Protein AF-A0A6M0AEL2-F1 (afdb_monomer)

Sequence (78 aa):
VTEAFKDHLVTAGYEPSYGARPLRRAIMSLLEDSLAEAMLSGQIQEGDTAIVDVDDHGQVTVLSANAQKRLLQPVGVC

pLDDT: mean 80.22, std 12.3, range [41.88, 90.69]

Nearest PDB structures (foldseek):
  4lja-assembly1_A  TM=9.141E-01  e=8.859E-06  Thermus thermophilus HB8
  4lj9-assembly1_A  TM=9.114E-01  e=1.718E-05  Thermus thermophilus HB8
  6azy-assembly1_A  TM=8.333E-01  e=1.746E-04  Calcarisporiella thermophila
  6uqe-assembly1_F  TM=8.653E-01  e=7.017E-04  Escherichia coli K-12
  6d00-assembly1_3  TM=8.138E-01  e=5.038E-04  Calcarisporiella thermophila

Radius of gyration: 15.82 Å; Cα contacts (8 Å, |Δi|>4): 86; chains: 1; bounding box: 32×20×50 Å

Mean predicted aligned error: 8.68 Å

Structure (mmCIF, N/CA/C/O backbone):
data_AF-A0A6M0AEL2-F1
#
_entry.id   AF-A0A6M0AEL2-F1
#
loop_
_atom_site.group_PDB
_atom_site.id
_atom_site.type_symbol
_atom_site.label_atom_id
_atom_site.label_alt_id
_atom_site.label_comp_id
_atom_site.label_asym_id
_atom_site.label_entity_id
_atom_site.label_seq_id
_atom_site.pdbx_PDB_ins_code
_atom_site.Cartn_x
_atom_site.Cartn_y
_atom_site.Cartn_z
_atom_site.occupancy
_atom_site.B_iso_or_equiv
_atom_site.auth_seq_id
_atom_site.auth_comp_id
_atom_site.auth_asym_id
_atom_site.auth_atom_id
_atom_site.pdbx_PDB_model_num
ATOM 1 N N . VAL A 1 1 ? -1.523 -7.465 3.533 1.00 83.31 1 VAL A N 1
ATOM 2 C CA . VAL A 1 1 ? -1.278 -7.031 2.141 1.00 83.31 1 VAL A CA 1
ATOM 3 C C . VAL A 1 1 ? -1.571 -8.189 1.216 1.00 83.31 1 VAL A C 1
ATOM 5 O O . VAL A 1 1 ? -1.125 -9.296 1.506 1.00 83.31 1 VAL A O 1
ATOM 8 N N . THR A 1 2 ? -2.355 -7.953 0.174 1.00 89.69 2 THR A N 1
ATOM 9 C CA . THR A 1 2 ? -2.686 -8.949 -0.854 1.00 89.69 2 THR A CA 1
ATOM 10 C C . THR A 1 2 ? -1.608 -9.016 -1.936 1.00 89.69 2 THR A C 1
ATOM 12 O O . THR A 1 2 ? -0.735 -8.147 -2.012 1.00 89.69 2 THR A O 1
ATOM 15 N N . GLU A 1 3 ? -1.649 -10.058 -2.770 1.00 89.00 3 GLU A N 1
ATOM 16 C CA . GLU A 1 3 ? -0.753 -10.168 -3.930 1.00 89.00 3 GLU A CA 1
ATOM 17 C C . GLU A 1 3 ? -1.057 -9.089 -4.980 1.00 89.00 3 GLU A C 1
ATOM 19 O O . GLU A 1 3 ? -0.130 -8.461 -5.481 1.00 89.00 3 GLU A O 1
ATOM 24 N N . ALA A 1 4 ? -2.336 -8.771 -5.218 1.00 88.56 4 ALA A N 1
ATOM 25 C CA . ALA A 1 4 ? -2.743 -7.718 -6.155 1.00 88.56 4 ALA A CA 1
ATOM 26 C C . ALA A 1 4 ? -2.119 -6.354 -5.808 1.00 88.56 4 ALA A C 1
ATOM 28 O O . ALA A 1 4 ? -1.606 -5.647 -6.677 1.00 88.56 4 ALA A O 1
ATOM 29 N N . PHE A 1 5 ? -2.072 -6.014 -4.518 1.00 88.69 5 PHE A N 1
ATOM 30 C CA . PHE A 1 5 ? -1.411 -4.799 -4.052 1.00 88.69 5 PHE A CA 1
ATOM 31 C C . PHE A 1 5 ? 0.112 -4.823 -4.274 1.00 88.69 5 PHE A C 1
ATOM 33 O O . PHE A 1 5 ? 0.703 -3.798 -4.618 1.00 88.69 5 PHE A O 1
ATOM 40 N N . LYS A 1 6 ? 0.769 -5.979 -4.108 1.00 87.62 6 LYS A N 1
ATOM 41 C C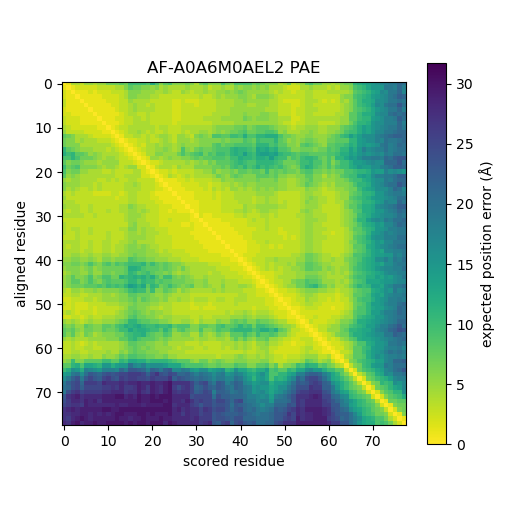A . LYS A 1 6 ? 2.210 -6.111 -4.392 1.00 87.62 6 LYS A CA 1
ATOM 42 C C . LYS A 1 6 ? 2.504 -5.902 -5.873 1.00 87.62 6 LYS A C 1
ATOM 44 O O . LYS A 1 6 ? 3.435 -5.170 -6.197 1.00 87.62 6 LYS A O 1
ATOM 49 N N . ASP A 1 7 ? 1.703 -6.493 -6.752 1.00 88.50 7 ASP A N 1
ATOM 50 C CA . ASP A 1 7 ? 1.860 -6.342 -8.200 1.00 88.50 7 ASP A CA 1
ATOM 51 C C . ASP A 1 7 ? 1.629 -4.891 -8.636 1.00 88.50 7 ASP A C 1
ATOM 53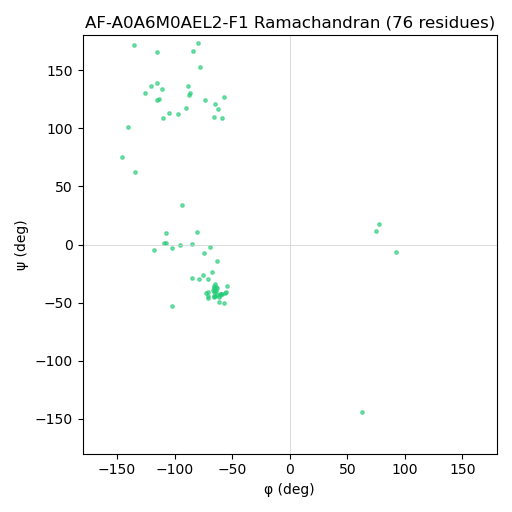 O O . ASP A 1 7 ? 2.389 -4.342 -9.443 1.00 88.50 7 ASP A O 1
ATOM 57 N N . HIS A 1 8 ? 0.641 -4.226 -8.033 1.00 88.00 8 HIS A N 1
ATOM 58 C CA . HIS A 1 8 ? 0.406 -2.803 -8.241 1.00 88.00 8 HIS A CA 1
ATOM 59 C C . HIS A 1 8 ? 1.602 -1.952 -7.788 1.00 88.00 8 HIS A C 1
ATOM 61 O O . HIS A 1 8 ? 2.066 -1.094 -8.537 1.00 88.00 8 HIS A O 1
ATOM 67 N N . LEU A 1 9 ? 2.170 -2.231 -6.610 1.00 87.12 9 LEU A N 1
ATOM 68 C CA . LEU A 1 9 ? 3.364 -1.543 -6.111 1.00 87.12 9 LEU A CA 1
ATOM 69 C C . LEU A 1 9 ? 4.573 -1.718 -7.029 1.00 87.12 9 LEU A C 1
ATOM 71 O O . LEU A 1 9 ? 5.301 -0.756 -7.269 1.00 87.12 9 LEU A O 1
ATOM 75 N N . VAL A 1 10 ? 4.800 -2.930 -7.538 1.00 87.12 10 VAL A N 1
ATOM 76 C CA . VAL A 1 10 ? 5.892 -3.197 -8.481 1.00 87.12 10 VAL A CA 1
ATOM 77 C C . VAL A 1 10 ? 5.669 -2.414 -9.769 1.00 87.12 10 VAL A C 1
ATOM 79 O O . VAL A 1 10 ? 6.596 -1.770 -10.247 1.00 87.12 10 VAL A O 1
ATOM 82 N N . THR A 1 11 ? 4.444 -2.393 -10.289 1.00 84.56 11 THR A N 1
ATOM 83 C CA . THR A 1 11 ? 4.108 -1.660 -11.517 1.00 84.56 11 THR A CA 1
ATOM 84 C C . THR A 1 11 ? 4.259 -0.145 -11.342 1.00 84.56 11 THR A C 1
ATOM 86 O O . THR A 1 11 ? 4.781 0.525 -12.229 1.00 84.56 11 THR A O 1
ATOM 89 N N . ALA A 1 12 ? 3.857 0.398 -10.190 1.00 83.50 12 ALA A N 1
ATOM 90 C CA . ALA A 1 12 ? 3.936 1.828 -9.892 1.00 83.50 12 ALA A CA 1
ATOM 91 C C . ALA A 1 12 ? 5.348 2.298 -9.495 1.00 83.50 12 ALA A C 1
ATOM 93 O O . ALA A 1 12 ? 5.703 3.455 -9.706 1.00 83.50 12 ALA A O 1
ATOM 94 N N . GLY A 1 13 ? 6.152 1.424 -8.885 1.00 82.19 13 GLY A N 1
ATOM 95 C CA . GLY A 1 13 ? 7.448 1.764 -8.294 1.00 82.19 13 GLY A CA 1
ATOM 96 C C . GLY A 1 13 ? 8.673 1.255 -9.057 1.00 82.19 13 GLY A C 1
ATOM 97 O O . GLY A 1 13 ? 9.801 1.462 -8.596 1.00 82.19 13 GLY A O 1
ATOM 98 N N . TYR A 1 14 ? 8.485 0.573 -10.187 1.00 83.62 14 TYR A N 1
ATOM 99 C CA . TYR A 1 14 ? 9.571 0.080 -11.030 1.00 83.62 14 TYR A CA 1
ATOM 100 C C . TYR A 1 14 ? 9.715 0.930 -12.293 1.00 83.62 14 TYR A C 1
ATOM 102 O O . TYR A 1 14 ? 8.880 0.889 -13.193 1.00 83.62 14 TYR A O 1
ATOM 110 N N . GLU A 1 15 ? 10.830 1.652 -12.396 1.00 83.25 15 GLU A N 1
ATOM 111 C CA . GLU A 1 15 ? 11.204 2.363 -13.618 1.00 83.25 15 GLU A CA 1
ATOM 112 C C . GLU A 1 15 ? 12.463 1.729 -14.219 1.00 83.25 15 GLU A C 1
ATOM 114 O O . GLU A 1 15 ? 13.490 1.680 -13.538 1.00 83.25 15 GLU A O 1
ATOM 119 N N . PRO A 1 16 ? 12.460 1.301 -15.496 1.00 83.06 16 PRO A N 1
ATOM 120 C CA . PRO A 1 16 ? 13.615 0.649 -16.120 1.00 83.06 16 PRO A CA 1
ATOM 121 C C . PRO A 1 16 ? 14.914 1.463 -16.025 1.00 83.06 16 PRO A C 1
ATOM 123 O O . PRO A 1 16 ? 15.990 0.903 -15.830 1.00 83.06 16 PRO A O 1
ATOM 126 N N . SER A 1 17 ? 14.809 2.791 -16.109 1.00 86.69 17 SER A N 1
ATOM 127 C CA . SER A 1 17 ? 15.947 3.715 -16.037 1.00 86.69 17 SER A CA 1
ATOM 128 C C . SER A 1 17 ? 16.508 3.895 -14.620 1.00 86.69 17 SER A C 1
ATOM 130 O O . SER A 1 17 ? 17.683 4.221 -14.464 1.00 86.69 17 SER A O 1
ATOM 132 N N . TYR A 1 18 ? 15.688 3.692 -13.582 1.00 81.56 18 TYR A N 1
ATOM 133 C CA . TYR A 1 18 ? 16.036 3.971 -12.179 1.00 81.56 18 TYR A CA 1
ATOM 134 C C . TYR A 1 18 ? 16.029 2.722 -11.279 1.00 81.56 18 TYR A C 1
ATOM 136 O O . TYR A 1 18 ? 16.408 2.798 -10.104 1.00 81.56 18 TYR A O 1
ATOM 144 N N . GLY A 1 19 ? 15.634 1.567 -11.816 1.00 84.00 19 GLY A N 1
ATOM 145 C CA . GLY A 1 19 ? 15.453 0.319 -11.084 1.00 84.00 19 GLY A CA 1
A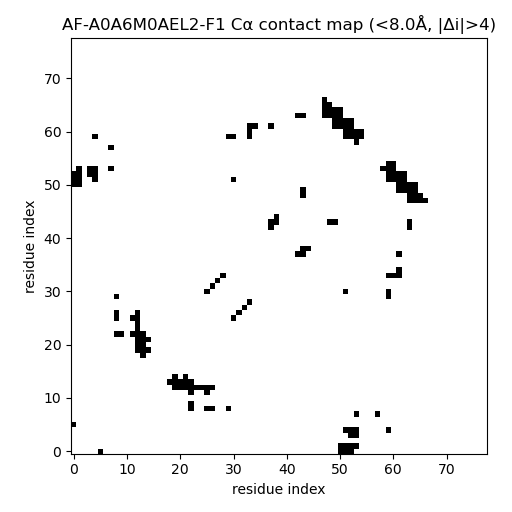TOM 146 C C . GLY A 1 19 ? 14.357 0.428 -10.022 1.00 84.00 19 GLY A C 1
ATOM 147 O O . GLY A 1 19 ? 13.372 1.137 -10.185 1.00 84.00 19 GLY A O 1
ATOM 148 N N . ALA A 1 20 ? 14.555 -0.246 -8.887 1.00 85.19 20 ALA A N 1
ATOM 149 C CA . ALA A 1 20 ? 13.622 -0.235 -7.755 1.00 85.19 20 ALA A CA 1
ATOM 150 C C . ALA A 1 20 ? 13.751 1.005 -6.842 1.00 85.19 20 ALA A C 1
ATOM 152 O O . ALA A 1 20 ? 13.205 1.025 -5.740 1.00 85.19 20 ALA A O 1
ATOM 153 N N . ARG A 1 21 ? 14.498 2.046 -7.241 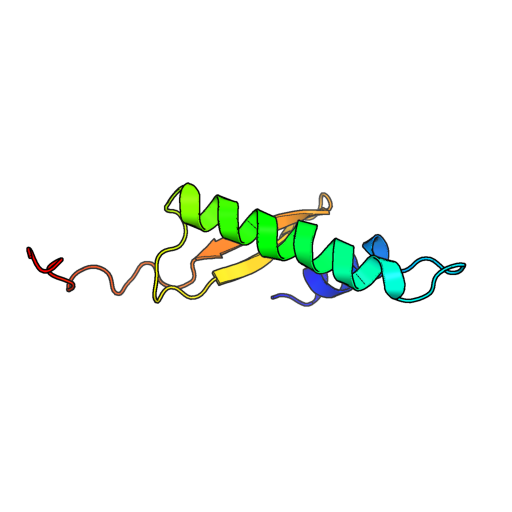1.00 85.62 21 ARG A N 1
ATOM 154 C CA . ARG A 1 21 ? 14.617 3.281 -6.441 1.00 85.62 21 ARG A CA 1
ATOM 155 C C . ARG A 1 21 ? 13.263 3.966 -6.189 1.00 85.62 21 ARG A C 1
ATOM 157 O O . ARG A 1 21 ? 13.045 4.372 -5.043 1.00 85.62 21 ARG A O 1
ATOM 164 N N . PRO A 1 22 ? 12.351 4.070 -7.176 1.00 86.12 22 PRO A N 1
ATOM 165 C CA . PRO A 1 22 ? 11.026 4.647 -6.955 1.00 86.12 22 PRO A CA 1
ATOM 166 C C . PRO A 1 22 ? 10.146 3.777 -6.044 1.00 86.12 22 PRO A C 1
ATOM 168 O O . PRO A 1 22 ? 9.288 4.308 -5.343 1.00 86.12 22 PRO A O 1
ATOM 171 N N . LEU A 1 23 ? 10.412 2.468 -5.948 1.00 86.62 23 LEU A N 1
ATOM 172 C CA . LEU A 1 23 ? 9.618 1.508 -5.169 1.00 86.62 23 LEU A CA 1
ATOM 173 C C . LEU A 1 23 ? 9.470 1.912 -3.702 1.00 86.62 23 LEU A C 1
ATOM 175 O O . LEU A 1 23 ? 8.386 1.831 -3.137 1.00 86.62 23 LEU A O 1
ATOM 179 N N . ARG A 1 24 ? 10.541 2.420 -3.082 1.00 85.75 24 ARG A N 1
ATOM 180 C CA . ARG A 1 24 ? 10.477 2.890 -1.691 1.00 85.75 24 ARG A CA 1
ATOM 181 C C . ARG A 1 24 ? 9.514 4.070 -1.526 1.00 85.75 24 ARG A C 1
ATOM 183 O O . ARG A 1 24 ? 8.853 4.172 -0.499 1.00 85.75 24 ARG A O 1
ATOM 190 N N . ARG A 1 25 ? 9.465 4.980 -2.504 1.00 87.69 25 ARG A N 1
ATOM 191 C CA . ARG A 1 25 ? 8.530 6.115 -2.493 1.00 87.69 25 ARG A CA 1
ATOM 192 C C . ARG A 1 25 ? 7.100 5.647 -2.733 1.00 87.69 25 ARG A C 1
ATOM 194 O O . ARG A 1 25 ? 6.218 6.109 -2.023 1.00 87.69 25 ARG A O 1
ATOM 201 N N . ALA A 1 26 ? 6.900 4.705 -3.654 1.00 88.12 26 A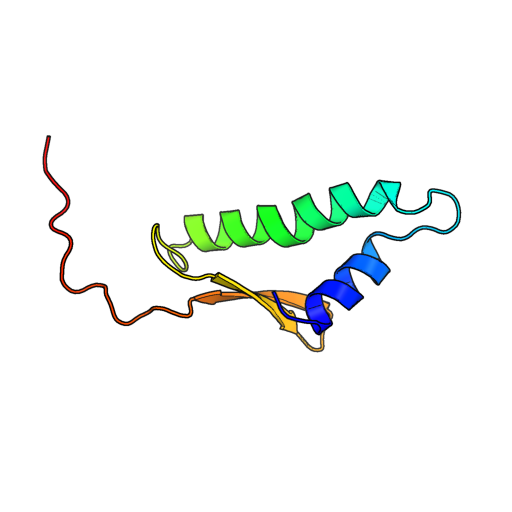LA A N 1
ATOM 202 C CA . ALA A 1 26 ? 5.597 4.098 -3.900 1.00 88.12 26 ALA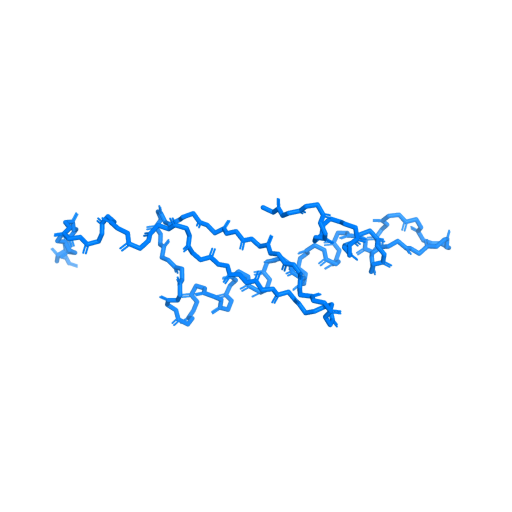 A CA 1
ATOM 203 C C . ALA A 1 26 ? 5.054 3.396 -2.645 1.00 88.12 26 ALA A C 1
ATOM 205 O O . ALA A 1 26 ? 3.900 3.597 -2.304 1.00 88.12 26 ALA A O 1
ATOM 206 N N . ILE A 1 27 ? 5.889 2.656 -1.904 1.00 87.88 27 ILE A N 1
ATOM 207 C CA . ILE A 1 27 ? 5.480 2.033 -0.634 1.00 87.88 27 ILE A CA 1
ATOM 208 C C . ILE A 1 27 ? 5.068 3.093 0.387 1.00 87.88 27 ILE A C 1
ATOM 210 O O . ILE A 1 27 ? 3.993 2.977 0.958 1.00 87.88 27 ILE A O 1
ATOM 214 N N . MET A 1 28 ? 5.882 4.130 0.604 1.00 87.94 28 MET A N 1
ATOM 215 C CA . MET A 1 28 ? 5.504 5.196 1.538 1.00 87.94 28 MET A CA 1
ATOM 216 C C . MET A 1 28 ? 4.168 5.830 1.144 1.00 87.94 28 MET A C 1
ATOM 218 O O . MET A 1 28 ? 3.262 5.897 1.961 1.00 87.94 28 MET A O 1
ATOM 222 N N . SER A 1 29 ? 4.015 6.231 -0.117 1.00 88.38 29 SER A N 1
ATOM 223 C CA . SER A 1 29 ? 2.814 6.963 -0.509 1.00 88.38 29 SER A CA 1
ATOM 224 C C . SER A 1 29 ? 1.565 6.083 -0.582 1.00 88.38 29 SER A C 1
ATOM 226 O O . SER A 1 29 ? 0.507 6.474 -0.119 1.00 88.38 29 SER A O 1
ATOM 228 N N . LEU A 1 30 ? 1.667 4.872 -1.127 1.00 87.75 30 LEU A N 1
ATOM 229 C CA . LEU A 1 30 ? 0.501 4.006 -1.318 1.00 87.75 30 LEU A CA 1
ATOM 230 C C . LEU A 1 30 ? 0.150 3.189 -0.075 1.00 87.75 30 LEU A C 1
ATOM 232 O O . LEU A 1 30 ? -1.001 2.811 0.091 1.00 87.75 30 LEU A O 1
ATOM 236 N N . LEU A 1 31 ? 1.123 2.860 0.777 1.00 87.62 31 LEU A N 1
ATOM 237 C CA . LEU A 1 31 ? 0.873 2.063 1.976 1.00 87.62 31 LEU A CA 1
ATOM 238 C C . LEU A 1 31 ? 0.831 2.928 3.234 1.00 87.62 31 LEU A C 1
ATOM 240 O O . LEU A 1 31 ? -0.136 2.824 3.982 1.00 87.62 31 LEU A O 1
ATOM 244 N N . GLU A 1 32 ? 1.853 3.751 3.490 1.00 89.31 32 GLU A N 1
ATOM 245 C CA . GLU A 1 32 ? 1.922 4.528 4.738 1.00 89.31 32 GLU A CA 1
ATOM 246 C C . GLU A 1 32 ? 0.882 5.654 4.760 1.00 89.31 32 GLU A C 1
ATOM 248 O O . GLU A 1 32 ? 0.182 5.777 5.765 1.00 89.31 32 GLU A O 1
ATOM 253 N N . ASP A 1 33 ? 0.710 6.413 3.668 1.00 90.69 33 ASP A N 1
ATOM 254 C CA . ASP A 1 33 ? -0.281 7.503 3.643 1.00 90.69 33 ASP A CA 1
ATOM 255 C C . ASP A 1 33 ? -1.715 6.950 3.757 1.00 90.69 33 ASP A C 1
ATOM 257 O O . ASP A 1 33 ? -2.503 7.442 4.565 1.00 90.69 33 ASP A O 1
ATOM 261 N N . SER A 1 34 ? -2.047 5.874 3.029 1.00 88.44 34 SER A N 1
ATOM 262 C CA . SER A 1 34 ? -3.373 5.238 3.107 1.00 88.44 34 SER A CA 1
ATOM 263 C C . SER A 1 34 ? -3.663 4.637 4.485 1.00 88.44 34 SER A C 1
ATOM 265 O O . SER A 1 34 ? -4.791 4.718 4.974 1.00 88.44 34 SER A O 1
ATOM 267 N N . LEU A 1 35 ? -2.655 4.064 5.153 1.00 87.94 35 LEU A N 1
ATOM 268 C CA . LEU A 1 35 ? -2.786 3.622 6.543 1.00 87.94 35 LEU A CA 1
ATOM 269 C C . LEU A 1 35 ? -2.999 4.802 7.491 1.00 87.94 35 LEU A C 1
ATOM 271 O O . LEU A 1 35 ? -3.875 4.729 8.350 1.00 87.94 35 LEU A O 1
ATOM 275 N N . ALA A 1 36 ? -2.234 5.882 7.333 1.00 89.38 36 ALA A N 1
ATOM 276 C CA . ALA A 1 36 ? -2.368 7.072 8.162 1.00 89.38 36 ALA A CA 1
ATOM 277 C C . ALA A 1 36 ? -3.771 7.681 8.036 1.00 89.38 36 ALA A C 1
ATOM 279 O O . ALA A 1 36 ? -4.393 8.005 9.046 1.00 89.38 36 ALA A O 1
ATOM 280 N N . GLU A 1 37 ? -4.316 7.771 6.824 1.00 89.00 37 GLU A N 1
ATOM 281 C CA . GLU A 1 37 ? -5.675 8.262 6.590 1.00 89.00 37 GLU A CA 1
ATOM 282 C C . GLU A 1 37 ? -6.745 7.335 7.191 1.00 89.00 37 GLU A C 1
ATOM 284 O O . GLU A 1 37 ? -7.689 7.799 7.838 1.00 89.00 37 GLU A O 1
ATOM 289 N N . ALA A 1 38 ? -6.575 6.016 7.075 1.00 86.38 38 ALA A N 1
ATOM 290 C CA . ALA A 1 38 ? -7.472 5.043 7.698 1.00 86.38 38 ALA A CA 1
ATOM 291 C C . ALA A 1 38 ? -7.430 5.098 9.241 1.00 86.38 38 ALA A C 1
ATOM 293 O O . ALA A 1 38 ? -8.452 4.912 9.906 1.00 86.38 38 ALA A O 1
ATOM 294 N N . MET A 1 39 ? -6.268 5.403 9.825 1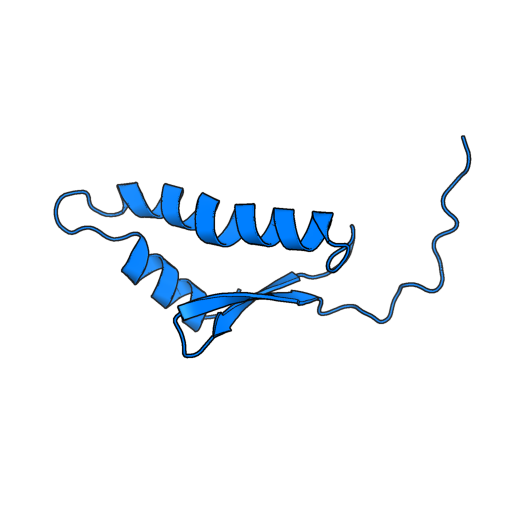.00 85.56 39 MET A N 1
ATOM 295 C CA . MET A 1 39 ? -6.126 5.635 11.265 1.00 85.56 39 MET A CA 1
ATOM 296 C C . MET A 1 39 ? -6.775 6.957 11.694 1.00 85.56 39 MET A C 1
ATOM 298 O O . MET A 1 39 ? -7.531 6.988 12.664 1.00 85.56 39 MET A O 1
ATOM 302 N N . LEU A 1 40 ? -6.535 8.044 10.955 1.00 87.62 40 LEU A N 1
ATOM 303 C CA . LEU A 1 40 ? -7.091 9.372 11.246 1.00 87.62 40 LEU A CA 1
ATOM 304 C C . LEU A 1 40 ? -8.616 9.420 11.098 1.00 87.62 40 LEU A C 1
ATOM 306 O O . LEU A 1 40 ? -9.290 10.093 11.875 1.00 87.62 40 LEU A O 1
ATOM 310 N N . SER A 1 41 ? -9.169 8.686 10.133 1.00 86.88 41 SER A N 1
ATOM 311 C CA . SER A 1 41 ? -10.618 8.537 9.947 1.00 86.88 41 SER A CA 1
ATOM 312 C C . SER A 1 41 ? -11.277 7.621 10.987 1.00 86.88 41 SER A C 1
ATOM 314 O O . SER A 1 41 ? -12.503 7.528 11.037 1.00 86.88 41 SER A O 1
ATOM 316 N N . GLY A 1 42 ? -10.485 6.949 11.832 1.00 82.94 42 GLY A N 1
ATOM 317 C CA . GLY A 1 42 ? -10.968 6.031 12.861 1.00 82.94 42 GLY A CA 1
ATOM 318 C C . GLY A 1 42 ? -11.439 4.677 12.325 1.00 82.94 42 GLY A C 1
ATOM 319 O O . GLY A 1 42 ? -12.065 3.922 13.072 1.00 82.94 42 GLY A O 1
ATOM 320 N N . GLN A 1 43 ? -11.150 4.359 11.058 1.00 81.19 43 GLN A N 1
ATOM 321 C CA . GLN A 1 43 ? -11.434 3.050 10.459 1.00 81.19 43 GLN A CA 1
ATOM 322 C C . GLN A 1 43 ? -10.519 1.951 11.014 1.00 81.19 43 GLN A C 1
ATOM 324 O O . GLN A 1 43 ? -10.926 0.790 11.080 1.00 81.19 43 GLN A O 1
ATOM 329 N N . ILE A 1 44 ? -9.299 2.314 11.425 1.00 84.06 44 ILE A N 1
ATOM 330 C CA . ILE A 1 44 ? -8.314 1.415 12.035 1.00 84.06 44 ILE A CA 1
ATOM 331 C C . ILE A 1 44 ? -7.865 2.006 13.363 1.00 84.06 44 ILE A C 1
ATOM 333 O O . ILE A 1 44 ? -7.497 3.177 13.434 1.00 84.06 44 ILE A O 1
ATOM 337 N N . GLN A 1 45 ? -7.881 1.190 14.412 1.00 80.94 45 GLN A N 1
ATOM 338 C CA . GLN A 1 45 ? -7.412 1.583 15.738 1.00 80.94 45 GLN A CA 1
ATOM 339 C C . GLN A 1 45 ? -6.188 0.772 16.163 1.00 80.94 45 GLN A C 1
ATOM 341 O O . GLN A 1 45 ? -5.843 -0.251 15.568 1.00 80.94 45 GLN A O 1
ATOM 346 N N . GLU A 1 46 ? -5.509 1.240 17.207 1.00 79.31 46 GLU A N 1
ATOM 347 C CA . GLU A 1 46 ? -4.393 0.503 17.790 1.00 79.31 46 GLU A CA 1
ATOM 348 C C . GLU A 1 46 ? -4.838 -0.900 18.227 1.00 79.31 46 GLU A C 1
ATOM 350 O O . GLU A 1 46 ? -5.807 -1.072 18.966 1.00 79.31 46 GLU A O 1
ATOM 355 N N . GLY A 1 47 ? -4.117 -1.918 17.754 1.00 80.00 47 GLY A N 1
ATOM 356 C CA . GLY A 1 47 ? -4.441 -3.325 18.001 1.00 80.00 47 GLY A CA 1
ATOM 357 C C . GLY A 1 47 ? -5.322 -3.981 16.933 1.00 80.00 47 GLY A C 1
ATOM 358 O O . GLY A 1 47 ? -5.477 -5.205 16.967 1.00 80.00 47 GLY A O 1
ATOM 359 N N . ASP A 1 48 ? -5.835 -3.222 15.961 1.00 82.00 48 ASP A N 1
ATOM 360 C CA . ASP A 1 48 ? -6.534 -3.786 14.807 1.00 82.00 48 ASP A CA 1
ATOM 361 C C . ASP A 1 48 ? -5.558 -4.355 13.773 1.00 82.00 48 ASP A C 1
ATOM 363 O O . ASP A 1 48 ? -4.409 -3.936 13.629 1.00 82.00 48 ASP A O 1
ATOM 367 N N . THR A 1 49 ? -6.037 -5.342 13.016 1.00 84.62 49 THR A N 1
ATOM 368 C CA . THR A 1 49 ? -5.304 -5.890 11.873 1.00 84.62 49 THR A CA 1
ATOM 369 C C . THR A 1 49 ? -5.804 -5.236 10.594 1.00 84.62 49 THR A C 1
ATOM 371 O O . THR A 1 49 ? -6.938 -5.474 10.180 1.00 84.62 49 THR A O 1
ATOM 374 N N . ALA A 1 50 ? -4.947 -4.434 9.966 1.00 86.12 50 ALA A N 1
ATOM 375 C CA . ALA A 1 50 ? -5.215 -3.801 8.682 1.00 86.12 50 ALA A CA 1
ATOM 376 C C . ALA A 1 50 ? -4.834 -4.724 7.514 1.00 86.12 50 ALA A C 1
ATOM 378 O O . ALA A 1 50 ? -3.717 -5.246 7.444 1.00 86.12 50 ALA A O 1
ATOM 379 N N . ILE A 1 51 ? -5.745 -4.896 6.561 1.00 88.38 51 ILE A N 1
ATOM 380 C CA . ILE A 1 51 ? -5.503 -5.564 5.285 1.00 88.38 51 ILE A CA 1
ATOM 381 C C . ILE A 1 51 ? -5.543 -4.498 4.196 1.00 88.38 51 ILE A C 1
ATOM 383 O O . ILE A 1 51 ? -6.600 -3.964 3.885 1.00 88.38 51 ILE A O 1
ATOM 387 N N . VAL A 1 52 ? -4.377 -4.197 3.629 1.00 88.81 52 VAL A N 1
ATOM 388 C CA . VAL A 1 52 ? -4.257 -3.330 2.452 1.00 88.81 52 VAL A CA 1
ATOM 389 C C . VAL A 1 52 ? -4.404 -4.179 1.189 1.00 88.81 52 VAL A C 1
ATOM 391 O O . VAL A 1 52 ? -3.717 -5.204 1.058 1.00 88.81 52 VAL A O 1
ATOM 394 N N . ASP A 1 53 ? -5.290 -3.747 0.301 1.00 90.38 53 ASP A N 1
ATOM 395 C CA . ASP A 1 53 ? -5.602 -4.352 -0.992 1.00 90.38 53 ASP A CA 1
ATOM 396 C C . ASP A 1 53 ? -5.692 -3.272 -2.083 1.00 90.38 53 ASP A C 1
ATOM 398 O O . ASP A 1 53 ? -5.646 -2.075 -1.790 1.00 90.38 53 ASP A O 1
ATOM 402 N N . VAL A 1 54 ? -5.806 -3.688 -3.340 1.00 89.06 54 VAL A N 1
ATOM 403 C CA . VAL A 1 54 ? -6.061 -2.802 -4.476 1.00 89.06 54 VAL A CA 1
ATOM 404 C C . VAL A 1 54 ? -7.358 -3.229 -5.157 1.00 89.06 54 VAL A C 1
ATOM 406 O O . VAL A 1 54 ? -7.605 -4.422 -5.320 1.00 89.06 54 VAL A O 1
ATOM 409 N N . ASP A 1 55 ? -8.202 -2.266 -5.516 1.00 85.56 55 ASP A N 1
ATOM 410 C CA . ASP A 1 55 ? -9.428 -2.542 -6.263 1.00 85.56 55 ASP A CA 1
ATOM 411 C C . ASP A 1 55 ? -9.158 -2.743 -7.767 1.00 85.56 55 ASP A C 1
ATOM 413 O O . ASP A 1 55 ? -8.054 -2.515 -8.272 1.00 85.56 55 ASP A O 1
ATOM 417 N N . ASP A 1 56 ? -10.196 -3.131 -8.512 1.00 80.06 56 ASP A N 1
ATOM 418 C CA . ASP A 1 56 ? -10.122 -3.323 -9.968 1.00 80.06 56 ASP A CA 1
ATOM 419 C C . ASP A 1 56 ? -9.791 -2.027 -10.741 1.00 80.06 56 ASP A C 1
ATOM 421 O O . ASP A 1 56 ? -9.431 -2.067 -11.920 1.00 80.06 56 ASP A O 1
ATOM 425 N N . HIS A 1 57 ? -9.902 -0.865 -10.091 1.00 77.62 57 HIS A N 1
ATOM 426 C CA . HIS A 1 57 ? -9.564 0.448 -10.636 1.00 77.62 57 HIS A CA 1
ATOM 427 C C . HIS A 1 57 ? -8.140 0.901 -10.276 1.00 77.62 57 HIS A C 1
ATOM 429 O O . HIS A 1 57 ? -7.716 1.973 -10.715 1.00 77.62 57 HIS A O 1
ATOM 435 N N . GLY A 1 58 ? -7.384 0.098 -9.521 1.00 75.75 58 GLY A N 1
ATOM 436 C CA . GLY A 1 58 ? -6.036 0.423 -9.063 1.00 75.75 58 GLY A CA 1
ATOM 437 C C . GLY A 1 58 ? -5.994 1.402 -7.886 1.00 75.75 58 GLY A C 1
ATOM 438 O O . GLY A 1 58 ? -4.953 2.009 -7.648 1.00 75.75 58 GLY A O 1
ATOM 439 N N . GLN A 1 59 ? -7.096 1.584 -7.158 1.00 83.81 59 GLN A N 1
ATOM 440 C CA . GLN A 1 59 ? -7.138 2.354 -5.918 1.00 83.81 59 GLN A CA 1
ATOM 441 C C . GLN A 1 59 ? -6.827 1.468 -4.716 1.00 83.81 59 GLN A C 1
ATOM 443 O O . GLN A 1 59 ? -7.340 0.357 -4.5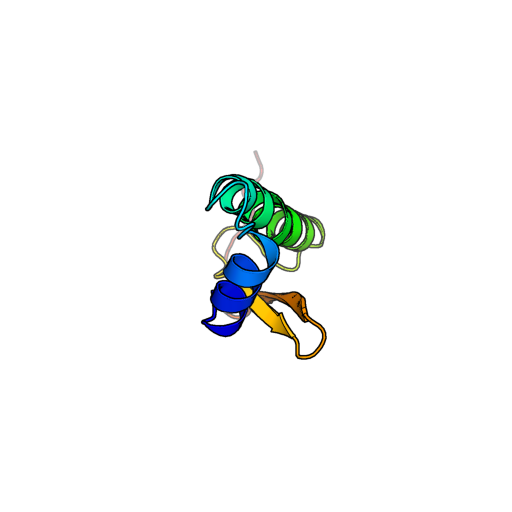71 1.00 83.81 59 GLN A O 1
ATOM 448 N N . VAL A 1 60 ? -5.992 1.993 -3.822 1.00 86.19 60 VAL A N 1
ATOM 449 C CA . VAL A 1 60 ? -5.633 1.317 -2.577 1.00 86.19 60 VAL A CA 1
ATOM 450 C C . VAL A 1 60 ? -6.809 1.375 -1.611 1.00 86.19 60 VAL A C 1
ATOM 452 O O . VAL A 1 60 ? -7.294 2.450 -1.269 1.00 86.19 60 VAL A O 1
ATOM 455 N N . THR A 1 61 ? -7.245 0.211 -1.143 1.00 86.94 61 THR A N 1
ATOM 456 C CA . THR A 1 61 ? -8.281 0.069 -0.120 1.00 86.94 61 THR A CA 1
ATOM 457 C C . THR A 1 61 ? -7.683 -0.553 1.129 1.00 86.94 61 THR A C 1
ATOM 459 O O . THR A 1 61 ? -6.900 -1.502 1.063 1.00 86.94 61 THR A O 1
ATOM 462 N N . VAL A 1 62 ? -8.078 -0.038 2.292 1.00 87.81 62 VAL A N 1
ATOM 463 C CA . VAL A 1 62 ? -7.664 -0.582 3.583 1.00 87.81 62 VAL A CA 1
ATOM 464 C C . VAL A 1 62 ? -8.881 -1.135 4.318 1.00 87.81 62 VAL A C 1
ATOM 466 O O . VAL A 1 62 ? -9.864 -0.437 4.539 1.00 87.81 62 VAL A O 1
ATOM 469 N N . LEU A 1 63 ? -8.816 -2.410 4.695 1.00 84.31 63 LEU A N 1
ATOM 470 C CA . LEU A 1 63 ? -9.870 -3.133 5.403 1.00 84.31 63 LEU A CA 1
ATOM 471 C C . LEU A 1 63 ? -9.415 -3.438 6.835 1.00 84.31 63 LEU A C 1
ATOM 473 O O . LEU A 1 63 ? -8.307 -3.932 7.041 1.00 84.31 63 LEU A O 1
ATOM 477 N N . SER A 1 64 ? -10.271 -3.200 7.832 1.00 81.88 64 SER A N 1
ATOM 478 C CA . SER A 1 64 ? -10.016 -3.637 9.214 1.00 81.88 64 SER A CA 1
ATOM 479 C C . SER A 1 64 ? -10.588 -5.039 9.435 1.00 81.88 64 SER A C 1
ATOM 481 O O . SER A 1 64 ? -11.794 -5.259 9.331 1.00 81.88 64 SER A O 1
ATOM 483 N N . ALA A 1 65 ? -9.722 -6.006 9.742 1.00 67.94 65 ALA A N 1
ATOM 484 C CA . ALA A 1 65 ? -10.094 -7.408 9.920 1.00 67.94 65 ALA A CA 1
ATOM 485 C C . ALA A 1 65 ? -10.587 -7.746 11.339 1.00 67.94 65 ALA A C 1
ATOM 487 O O . ALA A 1 65 ? -10.915 -8.901 11.604 1.00 67.94 65 ALA A O 1
ATOM 488 N N . ASN A 1 66 ? -10.642 -6.782 12.268 1.00 63.44 66 ASN A N 1
ATOM 489 C CA . ASN A 1 66 ? -10.976 -7.070 13.666 1.00 63.44 66 ASN A CA 1
ATOM 490 C C . ASN A 1 66 ? -11.994 -6.100 14.281 1.00 63.44 66 ASN A C 1
ATOM 492 O O . ASN A 1 66 ? -11.755 -5.456 15.293 1.00 63.44 66 ASN A O 1
ATOM 496 N N . ALA A 1 67 ? -13.206 -6.071 13.727 1.00 55.53 67 ALA A N 1
ATOM 497 C CA . ALA A 1 67 ? -14.326 -5.346 14.332 1.00 55.53 67 ALA A CA 1
ATOM 498 C C . ALA A 1 67 ? -14.848 -5.968 15.657 1.00 55.53 67 ALA A C 1
ATOM 500 O O . ALA A 1 67 ? -15.780 -5.429 16.253 1.00 55.53 67 ALA A O 1
ATOM 501 N N . GLN A 1 68 ? -14.300 -7.098 16.135 1.00 56.19 68 GLN A N 1
ATOM 502 C CA . GLN A 1 68 ? -14.963 -7.951 17.138 1.00 56.19 68 GLN A CA 1
ATOM 503 C C . GLN A 1 68 ? -14.357 -7.956 18.552 1.00 56.19 68 GLN A C 1
ATOM 505 O O . GLN A 1 68 ? -14.913 -8.620 19.425 1.00 56.19 68 GLN A O 1
ATOM 510 N N . LYS A 1 69 ? -13.290 -7.200 18.853 1.00 51.38 69 LYS A N 1
ATOM 511 C CA . LYS A 1 69 ? -12.706 -7.181 20.217 1.00 51.38 69 LYS A CA 1
ATOM 512 C C . LYS A 1 69 ? -12.947 -5.900 21.027 1.00 51.38 69 LYS A C 1
ATOM 514 O O . LYS A 1 69 ? -12.393 -5.740 22.112 1.00 51.38 69 LYS A O 1
ATOM 519 N N . ARG A 1 70 ? -13.815 -5.003 20.549 1.00 50.50 70 ARG A N 1
ATOM 520 C CA . ARG A 1 70 ? -13.978 -3.636 21.082 1.00 50.50 70 ARG A CA 1
ATOM 521 C C . ARG A 1 70 ? -15.074 -3.469 22.148 1.00 50.50 70 ARG A C 1
ATOM 523 O O . ARG A 1 70 ? -15.718 -2.429 22.207 1.00 50.50 70 ARG A O 1
ATOM 530 N N . LEU A 1 71 ? -15.293 -4.478 22.994 1.00 53.72 71 LEU A N 1
ATOM 531 C CA . LEU A 1 71 ? -16.159 -4.343 24.180 1.00 53.72 71 LEU A CA 1
ATOM 532 C C . LEU A 1 71 ? -15.392 -4.170 25.499 1.00 53.72 71 LEU A C 1
ATOM 534 O O . LEU A 1 71 ? -16.029 -3.980 26.527 1.00 53.72 71 LEU A O 1
ATOM 538 N N . LEU A 1 72 ? -14.055 -4.208 25.516 1.00 57.78 72 LEU A N 1
ATOM 539 C CA . LEU A 1 72 ? -13.299 -4.142 26.773 1.00 57.78 72 LEU A CA 1
ATOM 540 C C . LEU A 1 72 ? -11.971 -3.397 26.620 1.00 57.78 72 LEU A C 1
ATOM 542 O O . LEU A 1 72 ? -10.918 -4.025 26.621 1.00 57.78 72 LEU A O 1
ATOM 546 N N . GLN A 1 73 ? -12.007 -2.067 26.538 1.00 59.53 73 GLN A N 1
ATOM 547 C CA . GLN A 1 73 ? -10.885 -1.248 27.006 1.00 59.53 73 GLN A CA 1
ATOM 548 C C . GLN A 1 73 ? -11.443 -0.007 27.717 1.00 59.53 73 GLN A C 1
ATOM 550 O O . GLN A 1 73 ? -11.905 0.918 27.047 1.00 59.53 73 GLN A O 1
ATOM 555 N N . PRO A 1 74 ? -11.475 0.026 29.064 1.00 56.91 74 PRO A N 1
ATOM 556 C CA . PRO A 1 74 ? -11.685 1.275 29.773 1.00 56.91 74 PRO A CA 1
ATOM 557 C C . PRO A 1 74 ? -10.462 2.148 29.497 1.00 56.91 74 PRO A C 1
ATOM 559 O O . PRO A 1 74 ? -9.357 1.839 29.941 1.00 56.91 74 PRO A O 1
ATOM 562 N N . VAL A 1 75 ? -10.656 3.210 28.720 1.00 56.81 75 VAL A N 1
ATOM 563 C CA . VAL A 1 75 ? -9.658 4.268 28.562 1.00 56.81 75 VAL A CA 1
ATOM 564 C C . VAL A 1 75 ? -9.391 4.826 29.957 1.00 56.81 75 VAL A C 1
ATOM 566 O O . VAL A 1 75 ? -10.271 5.415 30.586 1.00 56.81 75 VAL A O 1
ATOM 569 N N . GLY A 1 76 ? -8.200 4.523 30.472 1.00 49.50 76 GLY A N 1
ATOM 570 C CA . GLY A 1 76 ? -7.722 4.993 31.758 1.00 49.50 76 GLY A CA 1
ATOM 571 C C . GLY A 1 76 ? -7.634 6.509 31.737 1.00 49.50 76 GLY A C 1
ATOM 572 O O . GLY A 1 76 ? -6.881 7.086 30.958 1.00 49.50 76 GLY A O 1
ATOM 573 N N . VAL A 1 77 ? -8.439 7.125 32.593 1.00 52.59 77 VAL A N 1
ATOM 574 C CA . VAL A 1 77 ? -8.303 8.513 33.018 1.00 52.59 77 VAL A CA 1
ATOM 575 C C . VAL A 1 77 ? -6.996 8.636 33.798 1.00 52.59 77 VAL A C 1
ATOM 577 O O . VAL A 1 77 ? -6.860 7.972 34.826 1.00 52.59 77 VAL A O 1
ATOM 580 N N . CYS A 1 78 ? -6.094 9.500 33.335 1.00 41.88 78 CYS A N 1
ATOM 581 C CA . CYS A 1 78 ? -5.044 10.139 34.128 1.00 41.88 78 CYS A CA 1
A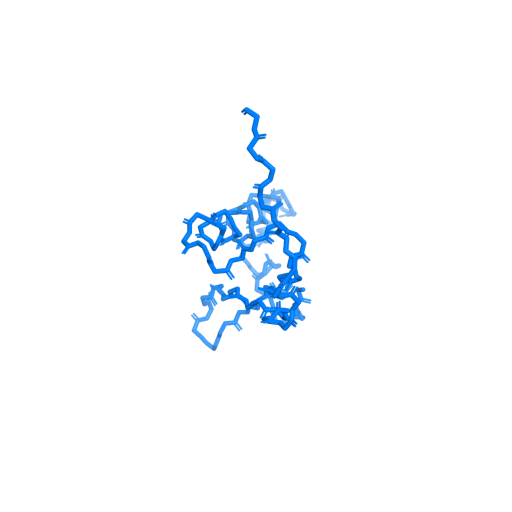TOM 582 C C . CYS A 1 78 ? -4.878 11.577 33.630 1.00 41.88 78 CYS A C 1
ATOM 584 O O . CYS A 1 78 ? -4.665 11.736 32.407 1.00 41.88 78 CYS A O 1
#

Solvent-accessible surface area (backbone atoms only — not comparable to full-atom values): 4782 Å² total; per-residue (Å²): 102,43,70,65,32,51,54,47,43,50,64,75,6,53,41,92,93,62,42,64,65,48,29,62,56,38,47,45,56,61,49,52,49,52,49,51,51,36,40,76,72,63,68,39,56,93,89,51,49,71,38,42,36,48,48,101,86,71,47,76,42,79,43,62,77,53,87,81,71,84,88,75,75,84,80,78,87,128

Foldseek 3Di:
DDPQVVVLLCVQQADPVPGNPSSVVSCCVQPVVQVVVCVVVVVDDPPWDWDWDADPVRHIDIHTPDPDPPPDDDPDDD

Secondary structure (DSSP, 8-state):
--HHHHHHHHHHH-BTTTBTTTHHHHHIIIIIIHHHHHHHTTSS-TT--EEEEE-TTS-EEEEES-TTSTT-------